Protein AF-A0A950PXN5-F1 (afdb_monomer)

Foldseek 3Di:
DVVVVVVVVVVVVVVVVVVVVVLVVVLVVQQVVCCVPQNNVRSNVVSCCVVCVVVVVVVVVCVVVPPPPDDDDDDDDDDPPPCPVVVVVVVCCVVCVPCVVVVVVVVVVVVVVVVVVVVD

Secondary structure (DSSP, 8-state):
-HHHHHHHHHHHHHHHHHHHHHHHHHHHHHHHHHHHHHHHHHHHHHHHHHHHHHHHHHHHHHHHHS-SPPP--------TTTHHHHHHHHHHHHH-HHHHHHHHHHHHHHHHHHHHHTT-

pLDDT: mean 73.61, std 17.42, range [41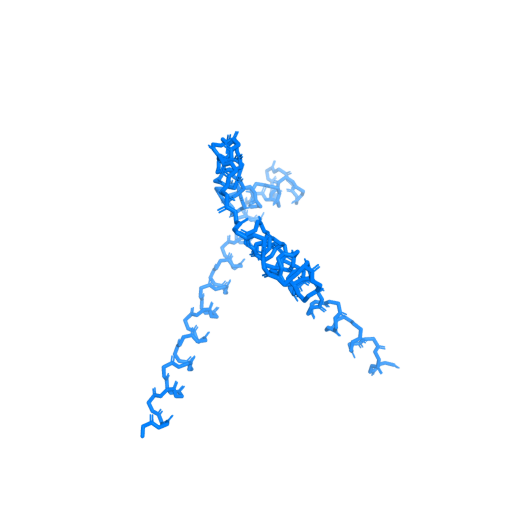.41, 95.69]

Mean predicted aligned error: 17.44 Å

Solvent-accessible surface area (backbone atoms only — not comparable to full-atom values): 6937 Å² total; per-residue (Å²): 123,72,71,65,58,53,57,54,50,52,52,50,52,53,52,52,48,52,52,54,51,50,52,52,53,52,42,51,52,48,24,64,70,32,26,87,80,55,35,65,69,46,14,48,50,51,38,47,44,66,72,45,40,63,60,51,50,49,51,50,50,51,58,65,70,60,72,60,83,75,77,86,76,88,71,82,93,76,68,90,72,73,44,57,61,54,49,49,50,49,45,48,55,70,76,34,56,66,55,55,52,51,47,52,50,51,50,52,53,49,50,55,55,50,56,60,62,72,75,112

Sequence (120 aa):
MGQKIGAGAVLAIIGITMVVLGVVLLGYSIVEALTPSVGVAGASAIAGGIFVGPAFFWAMITLLMTRKPAPPKKMEIGSAQTGLWTVLFAAIAKETPWIAIAGAGLVAVAEIFLATRRKK

Radius of gyration: 21.89 Å; Cα contacts (8 Å, |Δi|>4): 20; chains: 1; bounding box: 42×48×55 Å

Structure (mmCIF, N/CA/C/O backbone):
data_AF-A0A950PXN5-F1
#
_entry.id   AF-A0A950PXN5-F1
#
loop_
_atom_site.group_PDB
_atom_site.id
_atom_site.type_symbol
_atom_site.label_atom_id
_atom_site.label_alt_id
_atom_site.label_comp_id
_atom_site.label_asym_id
_atom_site.label_entity_id
_atom_site.label_seq_id
_atom_site.pdbx_PDB_ins_code
_atom_site.Cartn_x
_atom_site.Cartn_y
_atom_site.Cartn_z
_atom_site.occupancy
_atom_site.B_iso_or_equiv
_atom_site.auth_seq_id
_atom_site.auth_comp_id
_atom_site.auth_asym_id
_atom_site.auth_atom_id
_atom_site.pdbx_PDB_model_num
ATOM 1 N N . MET A 1 1 ? 19.315 -13.691 -30.591 1.00 48.12 1 MET A N 1
ATOM 2 C CA . MET A 1 1 ? 19.259 -12.785 -29.415 1.00 48.12 1 MET A CA 1
ATOM 3 C C . MET A 1 1 ? 17.861 -12.633 -28.787 1.00 48.12 1 MET A C 1
ATOM 5 O O . MET A 1 1 ? 17.809 -12.267 -27.623 1.00 48.12 1 MET A O 1
ATOM 9 N N . GLY A 1 2 ? 16.747 -12.976 -29.459 1.00 52.34 2 GLY A N 1
ATOM 10 C CA . GLY A 1 2 ? 15.381 -12.796 -28.918 1.00 52.34 2 GLY A CA 1
ATOM 11 C C . GLY A 1 2 ? 14.944 -13.715 -27.757 1.00 52.34 2 GLY A C 1
ATOM 12 O O . GLY A 1 2 ? 14.142 -13.295 -26.934 1.00 52.34 2 GLY A O 1
ATOM 13 N N . GLN A 1 3 ? 15.500 -14.926 -27.612 1.00 54.16 3 GLN A N 1
ATOM 14 C CA . GLN A 1 3 ? 15.117 -15.851 -26.522 1.00 54.16 3 GLN A CA 1
ATOM 15 C C . GLN A 1 3 ? 15.596 -15.416 -25.124 1.00 54.16 3 GLN A C 1
ATOM 17 O O . GLN A 1 3 ? 14.929 -15.700 -24.132 1.00 54.16 3 GLN A O 1
ATOM 22 N N . LYS A 1 4 ? 16.727 -14.701 -25.024 1.00 55.19 4 LYS A N 1
ATOM 23 C CA . LYS A 1 4 ? 17.282 -14.263 -23.727 1.00 55.19 4 LYS A CA 1
ATOM 24 C C . LYS A 1 4 ? 16.481 -13.113 -23.101 1.00 55.19 4 LYS A C 1
ATOM 26 O O . LYS A 1 4 ? 16.427 -13.009 -21.881 1.00 55.19 4 LYS A O 1
ATOM 31 N N . ILE A 1 5 ? 15.820 -12.296 -23.925 1.00 60.84 5 ILE A N 1
ATOM 32 C CA . ILE A 1 5 ? 14.959 -11.194 -23.465 1.00 60.84 5 ILE A CA 1
ATOM 33 C C . ILE A 1 5 ? 13.648 -11.749 -22.877 1.00 60.84 5 ILE A C 1
ATOM 35 O O . ILE A 1 5 ? 13.168 -11.241 -21.867 1.00 60.84 5 ILE A O 1
ATOM 39 N N . GLY A 1 6 ? 13.120 -12.846 -23.436 1.00 69.31 6 GLY A N 1
ATOM 40 C CA . GLY A 1 6 ? 11.907 -13.500 -22.932 1.00 69.31 6 GLY A CA 1
ATOM 41 C C . GLY A 1 6 ? 12.069 -14.107 -21.534 1.00 69.31 6 GLY A C 1
ATOM 42 O O . GLY A 1 6 ? 11.237 -13.870 -20.664 1.00 69.31 6 GLY A O 1
ATOM 43 N N . ALA A 1 7 ? 13.163 -14.833 -21.282 1.00 74.62 7 ALA A N 1
ATOM 44 C CA . ALA A 1 7 ? 13.398 -15.468 -19.979 1.00 74.62 7 ALA A CA 1
ATOM 45 C C . ALA A 1 7 ? 13.595 -14.445 -18.843 1.00 74.62 7 ALA A C 1
ATOM 47 O O . ALA A 1 7 ? 13.061 -14.623 -17.749 1.00 74.62 7 ALA A O 1
ATOM 48 N N . GLY A 1 8 ? 14.311 -13.347 -19.115 1.00 78.75 8 GLY A N 1
ATOM 49 C CA . GLY A 1 8 ? 14.497 -12.265 -18.144 1.00 78.75 8 GLY A CA 1
ATOM 50 C C . GLY A 1 8 ? 13.188 -11.556 -17.790 1.00 78.75 8 GLY A C 1
ATOM 51 O O . GLY A 1 8 ? 12.937 -11.285 -16.618 1.00 78.75 8 GLY A O 1
ATOM 52 N N . ALA A 1 9 ? 12.320 -11.321 -18.778 1.00 83.56 9 ALA A N 1
ATOM 53 C CA . ALA A 1 9 ? 11.010 -10.716 -18.548 1.00 83.56 9 ALA A CA 1
ATOM 54 C C . ALA A 1 9 ? 10.100 -11.606 -17.684 1.00 83.56 9 ALA A C 1
ATOM 56 O O . ALA A 1 9 ? 9.454 -11.110 -16.765 1.00 83.56 9 ALA A O 1
ATOM 57 N N . VAL A 1 10 ? 10.091 -12.922 -17.925 1.00 86.31 10 VAL A N 1
ATOM 58 C CA . VAL A 1 10 ? 9.302 -13.872 -17.120 1.00 86.31 10 VAL A CA 1
ATOM 59 C C . VAL A 1 10 ? 9.783 -13.895 -15.668 1.00 86.31 10 VAL A C 1
ATOM 61 O O . VAL A 1 10 ? 8.965 -13.794 -14.755 1.00 86.31 10 VAL A O 1
ATOM 64 N N . LEU A 1 11 ? 11.099 -13.954 -15.437 1.00 89.81 11 LEU A N 1
ATOM 65 C CA . LEU A 1 11 ? 11.656 -13.899 -14.081 1.00 89.81 11 LEU A CA 1
ATOM 66 C C . LEU A 1 11 ? 11.339 -12.575 -13.377 1.00 89.81 11 LEU A C 1
ATOM 68 O O . LEU A 1 11 ? 10.999 -12.582 -12.195 1.00 89.81 11 LEU A O 1
ATOM 72 N N . ALA A 1 12 ? 11.388 -11.451 -14.096 1.00 91.12 12 ALA A N 1
ATOM 73 C CA . ALA A 1 12 ? 11.014 -10.152 -13.548 1.00 91.12 12 ALA A CA 1
ATOM 74 C C . ALA A 1 12 ? 9.534 -10.108 -13.132 1.00 91.12 12 ALA A C 1
ATOM 76 O O . ALA A 1 12 ? 9.225 -9.648 -12.037 1.00 91.12 12 ALA A O 1
ATOM 77 N N . ILE A 1 13 ? 8.622 -10.639 -13.955 1.00 92.75 13 ILE A N 1
ATOM 78 C CA . ILE A 1 13 ? 7.187 -10.705 -13.632 1.00 92.75 13 ILE A CA 1
ATOM 79 C C . ILE A 1 13 ? 6.942 -11.576 -12.398 1.00 92.75 13 ILE A C 1
ATOM 81 O O . ILE A 1 13 ? 6.177 -11.182 -11.517 1.00 92.75 13 ILE A O 1
ATOM 85 N N . ILE A 1 14 ? 7.601 -12.735 -12.304 1.00 91.62 14 ILE A N 1
ATOM 86 C CA . ILE A 1 14 ? 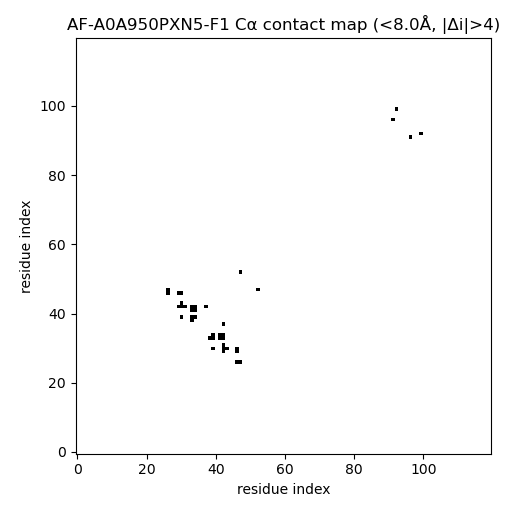7.500 -13.619 -11.134 1.00 91.62 14 ILE A CA 1
ATOM 87 C C . ILE A 1 14 ? 8.002 -12.895 -9.882 1.00 91.62 14 ILE A C 1
ATOM 89 O O . ILE A 1 14 ? 7.314 -12.891 -8.863 1.00 91.62 14 ILE A O 1
ATOM 93 N N . GLY A 1 15 ? 9.158 -12.231 -9.970 1.00 91.38 15 GLY A N 1
ATOM 94 C CA . GLY A 1 15 ? 9.720 -11.457 -8.866 1.00 91.38 15 GLY A CA 1
ATOM 95 C C . GLY A 1 15 ? 8.785 -10.342 -8.401 1.00 91.38 15 GLY A C 1
ATOM 96 O O . GLY A 1 15 ? 8.482 -10.247 -7.214 1.00 91.38 15 GLY A O 1
ATOM 97 N N . ILE A 1 16 ? 8.255 -9.546 -9.335 1.00 91.94 16 ILE A N 1
ATOM 98 C CA . ILE A 1 16 ? 7.287 -8.483 -9.027 1.00 91.94 16 ILE A CA 1
ATOM 99 C C . ILE A 1 16 ? 6.038 -9.078 -8.374 1.00 91.94 16 ILE A C 1
ATOM 101 O O . ILE A 1 16 ? 5.565 -8.560 -7.368 1.00 91.94 16 ILE A O 1
ATOM 105 N N . THR A 1 17 ? 5.535 -10.193 -8.898 1.00 94.19 17 THR A N 1
ATOM 106 C CA . THR A 1 17 ? 4.336 -10.853 -8.371 1.00 94.19 17 THR A CA 1
ATOM 107 C C . THR A 1 17 ? 4.558 -11.365 -6.948 1.00 94.19 17 THR A C 1
ATOM 109 O O . THR A 1 17 ? 3.701 -11.149 -6.095 1.00 94.19 17 THR A O 1
ATOM 112 N N . MET A 1 18 ? 5.710 -11.980 -6.653 1.00 93.88 18 MET A N 1
ATOM 113 C CA . MET A 1 18 ? 6.055 -12.407 -5.290 1.00 93.88 18 MET A CA 1
ATOM 114 C C . MET A 1 18 ? 6.128 -11.227 -4.322 1.00 93.88 18 MET A C 1
ATOM 116 O O . MET A 1 18 ? 5.615 -11.323 -3.210 1.00 93.88 18 MET A O 1
ATOM 120 N N . VAL A 1 19 ? 6.728 -10.111 -4.743 1.00 93.25 19 VAL A N 1
ATOM 121 C CA . VAL A 1 19 ? 6.811 -8.904 -3.912 1.00 93.25 19 VAL A CA 1
ATOM 122 C C . VAL A 1 19 ? 5.419 -8.338 -3.647 1.00 93.25 19 VAL A C 1
ATOM 124 O O . VAL A 1 19 ? 5.080 -8.079 -2.495 1.00 93.25 19 VAL A O 1
ATOM 127 N N . VAL A 1 20 ? 4.589 -8.193 -4.683 1.00 91.94 20 VAL A N 1
ATOM 128 C CA . VAL A 1 20 ? 3.223 -7.666 -4.544 1.00 91.94 20 VAL A CA 1
ATOM 129 C C . VAL A 1 20 ? 2.387 -8.561 -3.631 1.00 91.94 20 VAL A C 1
ATOM 131 O O . VAL A 1 20 ? 1.756 -8.059 -2.705 1.00 91.94 20 VAL A O 1
ATOM 134 N N . LEU A 1 21 ? 2.424 -9.880 -3.833 1.00 92.69 21 LEU A N 1
ATOM 135 C CA . LEU A 1 21 ? 1.720 -10.829 -2.969 1.00 92.69 21 LEU A CA 1
ATOM 136 C C . LEU A 1 21 ? 2.210 -10.758 -1.523 1.00 92.69 21 LEU A C 1
ATOM 138 O O . LEU A 1 21 ? 1.391 -10.715 -0.609 1.00 92.69 21 LEU A O 1
ATOM 142 N N . GLY A 1 22 ? 3.526 -10.704 -1.308 1.00 91.94 22 GLY A N 1
ATOM 143 C CA . GLY A 1 22 ? 4.105 -10.587 0.028 1.00 91.94 22 GLY A CA 1
ATOM 144 C C . GLY A 1 22 ? 3.639 -9.324 0.749 1.00 91.94 22 GLY A C 1
ATOM 145 O O . GLY A 1 22 ? 3.208 -9.394 1.895 1.00 91.94 22 GLY A O 1
ATOM 146 N N . VAL A 1 23 ? 3.652 -8.180 0.061 1.00 89.25 23 VAL A N 1
ATOM 147 C CA . VAL A 1 23 ? 3.191 -6.896 0.611 1.00 89.25 23 VAL A CA 1
ATOM 148 C C . VAL A 1 23 ? 1.697 -6.928 0.941 1.00 89.25 23 VAL A C 1
ATOM 150 O O . VAL A 1 23 ? 1.304 -6.480 2.016 1.00 89.25 23 VAL A O 1
ATOM 153 N N . VAL A 1 24 ? 0.863 -7.497 0.065 1.00 89.62 24 VAL A N 1
ATOM 154 C CA . VAL A 1 24 ? -0.586 -7.622 0.302 1.00 89.62 24 VAL A CA 1
ATOM 155 C C . VAL A 1 24 ? -0.877 -8.515 1.510 1.00 89.62 24 VAL A C 1
ATOM 157 O O . VAL A 1 24 ? -1.661 -8.129 2.376 1.00 89.62 24 VAL A O 1
ATOM 160 N N . LEU A 1 25 ? -0.222 -9.675 1.607 1.00 92.94 25 LEU A N 1
ATOM 161 C CA . LEU A 1 25 ? -0.385 -10.592 2.739 1.00 92.94 25 LEU A CA 1
ATOM 162 C C . LEU A 1 25 ? 0.102 -9.973 4.054 1.00 92.94 25 LEU A C 1
ATOM 164 O O . LEU A 1 25 ? -0.531 -10.161 5.090 1.00 92.94 25 LEU A O 1
ATOM 168 N N . LEU A 1 26 ? 1.188 -9.199 4.011 1.00 92.62 26 LEU A N 1
ATOM 169 C CA . LEU A 1 26 ? 1.705 -8.482 5.174 1.00 92.62 26 LEU A CA 1
ATOM 170 C C . LEU A 1 26 ? 0.744 -7.372 5.623 1.00 92.62 26 LEU A C 1
ATOM 172 O O . LEU A 1 26 ? 0.518 -7.190 6.814 1.00 92.62 26 LEU A O 1
ATOM 176 N N . GLY A 1 27 ? 0.121 -6.656 4.686 1.00 90.25 27 GLY A N 1
ATOM 177 C CA . GLY A 1 27 ? -0.934 -5.700 5.020 1.00 90.25 27 GLY A CA 1
ATOM 178 C C . GLY A 1 27 ? -2.150 -6.366 5.653 1.00 90.25 27 GLY A C 1
ATOM 179 O O . GLY A 1 27 ? -2.657 -5.875 6.660 1.00 90.25 27 GLY A O 1
ATOM 180 N N . TYR A 1 28 ? -2.580 -7.507 5.112 1.00 91.06 28 TYR A N 1
ATOM 181 C CA . TYR A 1 28 ? -3.695 -8.269 5.666 1.00 91.06 28 TYR A CA 1
ATOM 182 C C . TYR A 1 28 ? -3.414 -8.744 7.100 1.00 91.06 28 TYR A C 1
ATOM 184 O O . TYR A 1 28 ? -4.252 -8.545 7.977 1.00 91.06 28 TYR A O 1
ATOM 192 N N . SER A 1 29 ? -2.219 -9.281 7.370 1.00 92.88 29 SER A N 1
ATOM 193 C CA . SER A 1 29 ? -1.859 -9.765 8.710 1.00 92.88 29 SER A CA 1
ATOM 194 C C . SER A 1 29 ? -1.778 -8.644 9.747 1.00 92.88 29 SER A C 1
ATOM 196 O O . SER A 1 29 ? -2.215 -8.826 10.883 1.00 92.88 29 SER A O 1
ATOM 198 N N . ILE A 1 30 ? -1.291 -7.459 9.362 1.00 92.75 30 ILE A N 1
ATOM 199 C CA . ILE A 1 30 ? -1.321 -6.266 10.220 1.00 92.75 30 ILE A CA 1
ATOM 200 C C . ILE A 1 30 ? -2.770 -5.885 10.539 1.00 92.75 30 ILE A C 1
ATOM 202 O O . ILE A 1 30 ? -3.102 -5.658 11.700 1.00 92.75 30 ILE A O 1
ATOM 206 N N . VAL A 1 31 ? -3.649 -5.829 9.534 1.00 94.06 31 VAL A N 1
ATOM 207 C CA . VAL A 1 31 ? -5.054 -5.461 9.760 1.00 94.06 31 VAL A CA 1
ATOM 208 C C . VAL A 1 31 ? -5.729 -6.455 10.702 1.00 94.06 31 VAL A C 1
ATOM 210 O O . VAL A 1 31 ? -6.378 -6.039 11.661 1.00 94.06 31 VAL A O 1
ATOM 213 N N . GLU A 1 32 ? -5.545 -7.753 10.480 1.00 94.38 32 GLU A N 1
ATOM 214 C CA . GLU A 1 32 ? -6.136 -8.804 11.309 1.00 94.38 32 GLU A CA 1
ATOM 215 C C . GLU A 1 32 ? -5.625 -8.746 12.758 1.00 94.38 32 GLU A C 1
ATOM 217 O O . GLU A 1 32 ? -6.422 -8.805 13.693 1.00 94.38 32 GLU A O 1
ATOM 222 N N . ALA A 1 33 ? -4.325 -8.507 12.959 1.00 94.81 33 ALA A N 1
ATOM 223 C CA . ALA A 1 33 ? -3.729 -8.383 14.288 1.00 94.81 33 ALA A CA 1
ATOM 224 C C . ALA A 1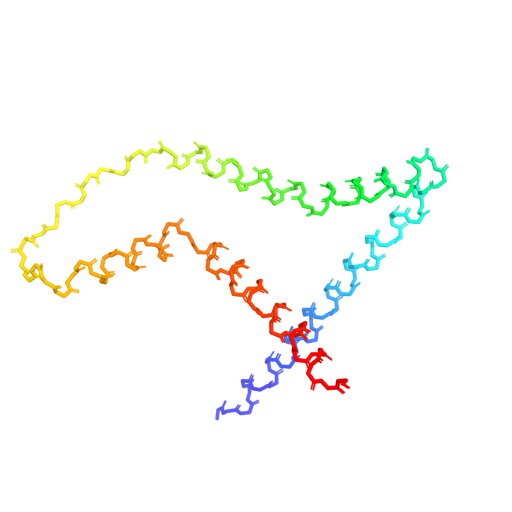 33 ? -4.191 -7.131 15.057 1.00 94.81 33 ALA A C 1
ATOM 226 O O . ALA A 1 33 ? -4.303 -7.167 16.282 1.00 94.81 33 ALA A O 1
ATOM 227 N N . LEU A 1 34 ? -4.458 -6.018 14.363 1.00 92.69 34 LEU A N 1
ATOM 228 C CA . LEU A 1 34 ? -4.879 -4.760 14.993 1.00 92.69 34 LEU A CA 1
ATOM 229 C C . LEU A 1 34 ? -6.399 -4.616 15.134 1.00 92.69 34 LEU A C 1
ATOM 231 O O . LEU A 1 34 ? -6.860 -3.825 15.961 1.00 92.69 34 LEU A O 1
ATOM 235 N N . THR A 1 35 ? -7.186 -5.372 14.368 1.00 94.88 35 THR A N 1
ATOM 236 C CA . THR A 1 35 ? -8.655 -5.285 14.386 1.00 94.88 35 THR A CA 1
ATOM 237 C C . THR A 1 35 ? -9.263 -5.426 15.793 1.00 94.88 35 THR A C 1
ATOM 239 O O . THR A 1 35 ? -10.147 -4.627 16.106 1.00 94.88 35 THR A O 1
ATOM 242 N N . PRO A 1 36 ? -8.801 -6.331 16.683 1.00 95.19 36 PRO A N 1
ATOM 243 C CA . PRO A 1 36 ? -9.344 -6.445 18.040 1.00 95.19 36 PRO A CA 1
ATOM 244 C C . PRO A 1 36 ? -9.146 -5.194 18.909 1.00 95.19 36 PRO A C 1
ATOM 246 O O . PRO A 1 36 ? -9.938 -4.951 19.814 1.00 95.19 36 PRO A O 1
ATOM 249 N N . SER A 1 37 ? -8.104 -4.403 18.642 1.00 95.69 37 SER A N 1
ATOM 250 C CA . SER A 1 37 ? -7.703 -3.276 19.494 1.00 95.69 37 SER A CA 1
ATOM 251 C C . SER A 1 37 ? -8.242 -1.933 19.003 1.00 95.69 37 SER A C 1
ATOM 253 O O . SER A 1 37 ? -8.600 -1.081 19.810 1.00 95.69 37 SER A O 1
ATOM 255 N N . VAL A 1 38 ? -8.281 -1.720 17.684 1.00 93.75 38 VAL A N 1
ATOM 256 C CA . VAL A 1 38 ? -8.634 -0.419 17.073 1.00 93.75 38 VAL A CA 1
ATOM 257 C C . VAL A 1 38 ? -9.803 -0.501 16.087 1.00 93.75 38 VAL A C 1
ATOM 259 O O . VAL A 1 38 ? -10.177 0.500 15.472 1.00 93.75 38 VAL A O 1
ATOM 262 N N . GLY A 1 39 ? -10.388 -1.689 15.920 1.00 93.56 39 GLY A N 1
ATOM 263 C CA . GLY A 1 39 ? -11.403 -1.957 14.909 1.00 93.56 39 GLY A CA 1
ATOM 264 C C . GLY A 1 39 ? -10.840 -1.979 13.486 1.00 93.56 39 GLY A C 1
ATOM 265 O O . GLY A 1 39 ? -9.700 -1.594 13.220 1.00 93.56 39 GLY A O 1
ATOM 266 N N . VAL A 1 40 ? -11.673 -2.412 12.538 1.00 88.75 40 VAL A N 1
ATOM 267 C CA . VAL A 1 40 ? -11.284 -2.579 11.124 1.00 88.75 40 VAL A CA 1
ATOM 268 C C . VAL A 1 40 ? -10.822 -1.255 10.507 1.00 88.75 40 VAL A C 1
ATOM 270 O O . VAL A 1 40 ? -9.813 -1.208 9.803 1.00 88.75 40 VAL A O 1
ATOM 273 N N . ALA A 1 41 ? -11.524 -0.157 10.810 1.00 90.19 41 ALA A N 1
ATOM 274 C CA . ALA A 1 41 ? -11.194 1.165 10.285 1.00 90.19 41 ALA A CA 1
ATOM 275 C C . ALA A 1 41 ? -9.812 1.638 10.769 1.00 90.19 41 ALA A C 1
ATOM 277 O O . ALA A 1 41 ? -8.970 1.998 9.947 1.00 90.19 41 ALA A O 1
ATOM 278 N N . GLY A 1 42 ? -9.542 1.564 12.077 1.00 85.19 42 GLY A N 1
ATOM 279 C CA . GLY A 1 42 ? -8.249 1.953 12.644 1.00 85.19 42 GLY A CA 1
ATOM 280 C C . GLY A 1 42 ? -7.102 1.072 12.148 1.00 85.19 42 GLY A C 1
ATOM 281 O O . GLY A 1 42 ? -6.049 1.578 11.766 1.00 85.19 42 GLY A O 1
ATOM 282 N N . ALA A 1 43 ? -7.328 -0.239 12.068 1.00 89.38 43 ALA A N 1
ATOM 283 C CA . ALA A 1 43 ? -6.333 -1.194 11.596 1.00 89.38 43 ALA A CA 1
ATOM 284 C C . ALA A 1 43 ? -5.962 -0.952 10.122 1.00 89.38 43 ALA A C 1
ATOM 286 O O . ALA A 1 43 ? -4.780 -0.924 9.775 1.00 89.38 43 ALA A O 1
ATOM 287 N N . SER A 1 44 ? -6.957 -0.689 9.266 1.00 88.25 44 SER A N 1
ATOM 288 C CA . SER A 1 44 ? -6.729 -0.351 7.855 1.00 88.25 44 SER A CA 1
ATOM 289 C C . SER A 1 44 ? -5.988 0.978 7.670 1.00 88.25 44 SER A C 1
ATOM 291 O O . SER A 1 44 ? -5.107 1.072 6.816 1.00 88.25 44 SER A O 1
ATOM 293 N N . ALA A 1 45 ? -6.275 1.984 8.505 1.00 91.38 45 ALA A N 1
ATOM 294 C CA . ALA A 1 45 ? -5.584 3.269 8.479 1.00 91.38 45 ALA A CA 1
ATOM 295 C C . ALA A 1 45 ? -4.113 3.136 8.897 1.00 91.38 45 ALA A C 1
ATOM 297 O O . ALA A 1 45 ? -3.242 3.719 8.255 1.00 91.38 45 ALA A O 1
ATOM 298 N N . ILE A 1 46 ? -3.821 2.339 9.930 1.00 90.62 46 ILE A N 1
ATOM 299 C CA . ILE A 1 46 ? -2.447 2.088 10.388 1.00 90.62 46 ILE A CA 1
ATOM 300 C C . ILE A 1 46 ? -1.664 1.311 9.329 1.00 90.62 46 ILE A C 1
ATOM 302 O O . ILE A 1 46 ? -0.573 1.735 8.950 1.00 90.62 46 ILE A O 1
ATOM 306 N N . ALA A 1 47 ? -2.229 0.219 8.802 1.00 91.94 47 ALA A N 1
ATOM 307 C CA . ALA A 1 47 ? -1.600 -0.545 7.728 1.00 91.94 47 ALA A CA 1
ATOM 308 C C . ALA A 1 47 ? -1.333 0.348 6.503 1.00 91.94 47 ALA A C 1
ATOM 310 O O . ALA A 1 47 ? -0.204 0.415 6.019 1.00 91.94 47 ALA A O 1
ATOM 311 N N . GLY A 1 48 ? -2.332 1.117 6.058 1.00 86.62 48 GLY A N 1
ATOM 312 C CA . GLY A 1 48 ? -2.177 2.085 4.971 1.00 86.62 48 GLY A CA 1
ATOM 313 C C . GLY A 1 48 ? -1.097 3.133 5.256 1.00 86.62 48 GLY A C 1
ATOM 314 O O . GLY A 1 48 ? -0.274 3.416 4.390 1.00 86.62 48 GLY A O 1
ATOM 315 N N . GLY A 1 49 ? -1.037 3.654 6.482 1.00 89.44 49 GLY A N 1
ATOM 316 C CA . GLY A 1 49 ? -0.009 4.596 6.922 1.00 89.44 49 GLY A CA 1
ATOM 317 C C . GLY A 1 49 ? 1.408 4.024 6.851 1.00 89.44 49 GLY A C 1
ATOM 318 O O . GLY A 1 49 ? 2.320 4.729 6.432 1.00 89.44 49 GLY A O 1
ATOM 319 N N . ILE A 1 50 ? 1.604 2.746 7.182 1.00 92.69 50 ILE A N 1
ATOM 320 C CA . ILE A 1 50 ? 2.919 2.089 7.117 1.00 92.69 50 ILE A CA 1
ATOM 321 C C . ILE A 1 50 ? 3.393 1.939 5.667 1.00 92.69 50 ILE A C 1
ATOM 323 O O . ILE A 1 50 ? 4.546 2.242 5.363 1.00 92.69 50 ILE A O 1
ATOM 327 N N . PHE A 1 51 ? 2.516 1.501 4.761 1.00 92.31 51 PHE A N 1
ATOM 328 C CA . PHE A 1 51 ? 2.906 1.249 3.369 1.00 92.31 51 PHE A CA 1
ATOM 329 C C . PHE A 1 51 ? 2.958 2.513 2.510 1.00 92.31 51 PHE A C 1
ATOM 331 O O . PHE A 1 51 ? 3.826 2.640 1.648 1.00 92.31 51 PHE A O 1
ATOM 338 N N . VAL A 1 52 ? 2.039 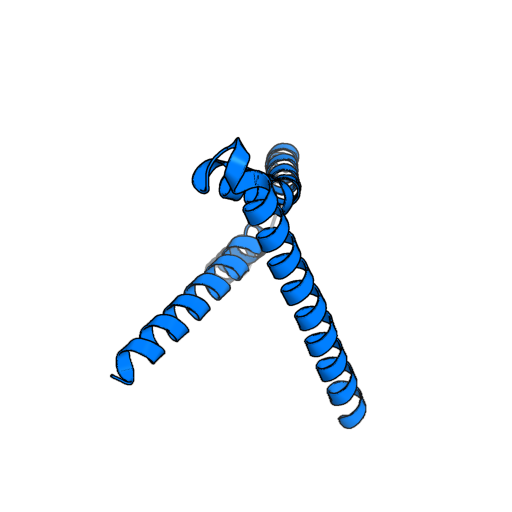3.453 2.728 1.00 90.00 52 VAL A N 1
ATOM 339 C CA . VAL A 1 52 ? 1.906 4.662 1.902 1.00 90.00 52 VAL A CA 1
ATOM 340 C C . VAL A 1 52 ? 2.639 5.847 2.523 1.00 90.00 52 VAL A C 1
ATOM 342 O O . VAL A 1 52 ? 3.158 6.692 1.795 1.00 90.00 52 VAL A O 1
ATOM 345 N N . GLY A 1 53 ? 2.733 5.906 3.855 1.00 90.81 53 GLY A N 1
ATOM 346 C CA . GLY A 1 53 ? 3.304 7.032 4.596 1.00 90.81 53 GLY A CA 1
ATOM 347 C C . GLY A 1 53 ? 4.707 7.430 4.141 1.00 90.81 53 GLY A C 1
ATOM 348 O O . GLY A 1 53 ? 4.894 8.600 3.806 1.00 90.81 53 GLY A O 1
ATOM 349 N N . PRO A 1 54 ? 5.681 6.504 4.041 1.00 90.94 54 PRO A N 1
ATOM 350 C CA . PRO A 1 54 ? 7.032 6.843 3.596 1.00 90.94 54 PRO A CA 1
ATOM 351 C C . PRO A 1 54 ? 7.070 7.440 2.182 1.00 90.94 54 PRO A C 1
ATOM 353 O O . PRO A 1 54 ? 7.705 8.472 1.962 1.00 90.94 54 PRO A O 1
ATOM 356 N N . ALA A 1 55 ? 6.349 6.836 1.230 1.00 88.94 55 ALA A N 1
ATOM 357 C CA . ALA A 1 55 ? 6.291 7.312 -0.152 1.00 88.94 55 ALA A CA 1
ATOM 358 C C . ALA A 1 55 ? 5.597 8.678 -0.255 1.00 88.94 55 ALA A C 1
ATOM 360 O O . ALA A 1 55 ? 6.073 9.569 -0.959 1.00 88.94 55 ALA A O 1
ATOM 361 N N . PHE A 1 56 ? 4.508 8.866 0.492 1.00 87.62 56 PHE A N 1
ATOM 362 C CA . PHE A 1 56 ? 3.792 10.134 0.572 1.00 87.62 56 PHE A CA 1
ATOM 363 C C . PHE A 1 56 ? 4.664 11.243 1.168 1.00 87.62 56 PHE A C 1
ATOM 365 O O . PHE A 1 56 ? 4.728 12.342 0.620 1.00 87.62 56 PHE A O 1
ATOM 372 N N . PHE A 1 57 ? 5.383 10.958 2.256 1.00 89.94 57 PHE A N 1
ATOM 373 C CA . PHE A 1 57 ? 6.254 11.935 2.907 1.00 89.94 57 PHE A CA 1
ATOM 374 C C . PHE A 1 57 ? 7.435 12.317 2.009 1.00 89.94 57 PHE A C 1
ATOM 376 O O . PHE A 1 57 ? 7.769 13.494 1.891 1.00 89.94 57 PHE A O 1
ATOM 383 N N . TRP A 1 58 ? 8.013 11.347 1.296 1.00 87.88 58 TRP A N 1
ATOM 384 C CA . TRP A 1 58 ? 9.043 11.610 0.292 1.00 87.88 58 TRP A CA 1
ATOM 385 C C . TRP A 1 58 ? 8.526 12.482 -0.859 1.00 87.88 58 TRP A C 1
ATOM 387 O O . TRP A 1 58 ? 9.167 13.464 -1.240 1.00 87.88 58 TRP A O 1
ATOM 397 N N . ALA A 1 59 ? 7.343 12.170 -1.395 1.00 83.94 59 ALA A N 1
ATOM 398 C CA . ALA A 1 59 ? 6.698 12.978 -2.428 1.00 83.94 59 ALA A CA 1
ATOM 399 C C . ALA A 1 59 ? 6.428 14.414 -1.940 1.00 83.94 59 ALA A C 1
ATOM 401 O O . ALA A 1 59 ? 6.684 15.377 -2.659 1.00 83.94 59 ALA A O 1
ATOM 402 N N . MET A 1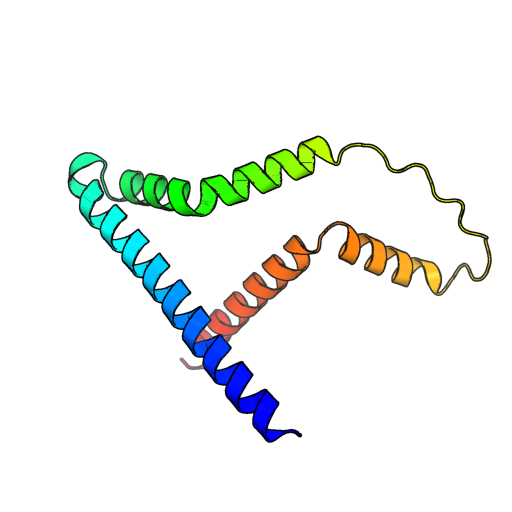 60 ? 5.990 14.574 -0.689 1.00 87.94 60 MET A N 1
ATOM 403 C CA . MET A 1 60 ? 5.765 15.883 -0.077 1.00 87.94 60 MET A CA 1
ATOM 404 C C . MET A 1 60 ? 7.071 16.673 0.073 1.00 87.94 60 MET A C 1
ATOM 406 O O . MET A 1 60 ? 7.139 17.837 -0.316 1.00 87.94 60 MET A O 1
ATOM 410 N N . ILE A 1 61 ? 8.128 16.042 0.593 1.00 88.31 61 ILE A N 1
ATOM 411 C CA . ILE A 1 61 ? 9.447 16.668 0.758 1.00 88.31 61 ILE A CA 1
ATOM 412 C C . ILE A 1 61 ? 9.999 17.111 -0.594 1.00 88.31 61 ILE A C 1
ATOM 414 O O . ILE A 1 61 ? 10.428 18.254 -0.740 1.00 88.31 61 ILE A O 1
ATOM 418 N N . THR A 1 62 ? 9.975 16.227 -1.591 1.00 87.50 62 THR A N 1
ATOM 419 C CA . THR A 1 62 ? 10.493 16.544 -2.926 1.00 87.50 62 THR A CA 1
ATOM 420 C C . THR A 1 62 ? 9.718 17.691 -3.558 1.00 87.50 62 THR A C 1
ATOM 422 O O . THR A 1 62 ? 10.351 18.618 -4.057 1.00 87.50 62 THR A O 1
ATOM 425 N N . LEU A 1 63 ? 8.386 17.710 -3.450 1.00 83.56 63 LEU A N 1
ATOM 426 C CA . LEU A 1 63 ? 7.557 18.821 -3.917 1.00 83.56 63 LEU A CA 1
ATOM 427 C C . LEU A 1 63 ? 7.900 20.138 -3.206 1.00 83.56 63 LEU A C 1
ATOM 429 O O . LEU A 1 63 ? 7.985 21.179 -3.849 1.00 83.56 63 LEU A O 1
ATOM 433 N N . LEU A 1 64 ? 8.119 20.115 -1.891 1.00 85.88 64 LEU A N 1
ATOM 434 C CA . LEU A 1 64 ? 8.460 21.314 -1.120 1.00 85.88 64 LEU A CA 1
ATOM 435 C C . LEU A 1 64 ? 9.880 21.819 -1.421 1.00 85.88 64 LEU A C 1
ATOM 437 O O . LEU A 1 64 ? 10.092 23.027 -1.501 1.00 85.88 64 LEU A O 1
ATOM 441 N N . MET A 1 65 ? 10.841 20.917 -1.637 1.00 79.25 65 MET A N 1
ATOM 442 C CA . MET A 1 65 ? 12.243 21.256 -1.912 1.00 79.25 65 MET A CA 1
ATOM 443 C C . MET A 1 65 ? 12.508 21.648 -3.375 1.00 79.25 65 MET A C 1
ATOM 445 O O . MET A 1 65 ? 13.448 22.396 -3.644 1.00 79.25 65 MET A O 1
ATOM 449 N N . THR A 1 66 ? 11.689 21.185 -4.325 1.00 69.31 66 THR A N 1
ATOM 450 C CA . THR A 1 66 ? 11.814 21.529 -5.758 1.00 69.31 66 THR A CA 1
ATOM 451 C C . THR A 1 66 ? 11.063 22.797 -6.164 1.00 69.31 66 THR A C 1
ATOM 453 O O . THR A 1 66 ? 11.201 23.233 -7.302 1.00 69.31 66 THR A O 1
ATOM 456 N N . ARG A 1 67 ? 10.394 23.493 -5.231 1.00 59.53 67 ARG A N 1
ATOM 457 C CA . ARG A 1 67 ? 9.840 24.854 -5.421 1.00 59.53 67 ARG A CA 1
ATOM 458 C C . ARG A 1 67 ? 10.904 25.955 -5.593 1.00 59.53 67 ARG A C 1
ATOM 460 O O . ARG A 1 67 ? 10.659 27.113 -5.262 1.00 59.53 67 ARG A O 1
ATOM 467 N N . LYS A 1 68 ? 12.093 25.642 -6.116 1.00 55.72 68 LYS A N 1
ATOM 468 C CA . LYS A 1 68 ? 12.978 26.672 -6.666 1.00 55.72 68 LYS A CA 1
ATOM 469 C C . LYS A 1 68 ? 12.487 26.982 -8.083 1.00 55.72 68 LYS A C 1
ATOM 471 O O . LYS A 1 68 ? 12.538 26.082 -8.919 1.00 55.72 68 LYS A O 1
ATOM 476 N N . PRO A 1 69 ? 12.016 28.209 -8.376 1.00 54.50 69 PRO A N 1
ATOM 477 C CA . PRO A 1 69 ? 11.655 28.575 -9.738 1.00 54.50 69 PRO A CA 1
ATOM 478 C C . PRO A 1 69 ? 12.886 28.382 -10.628 1.00 54.50 69 PRO A C 1
ATOM 480 O O . PRO A 1 69 ? 13.948 28.955 -10.369 1.00 54.50 69 PRO A O 1
ATOM 483 N N . ALA A 1 70 ? 12.770 27.515 -11.634 1.00 57.19 70 ALA A N 1
ATOM 484 C CA . ALA A 1 70 ? 13.841 27.304 -12.593 1.00 57.19 70 ALA A CA 1
ATOM 485 C C . ALA A 1 70 ? 14.135 28.639 -13.304 1.00 57.19 70 ALA A C 1
ATOM 487 O O . ALA A 1 70 ? 13.192 29.312 -13.731 1.00 57.19 70 ALA A O 1
ATOM 488 N N . PRO A 1 71 ? 15.408 29.054 -13.445 1.00 55.53 71 PRO A N 1
ATOM 489 C CA . PRO A 1 71 ? 15.726 30.243 -14.220 1.00 55.53 71 PRO A CA 1
ATOM 490 C C . PRO A 1 71 ? 15.246 30.030 -15.665 1.00 55.53 71 PRO A C 1
ATOM 492 O O . PRO A 1 71 ? 15.457 28.942 -16.217 1.00 55.53 71 PRO A O 1
ATOM 495 N N . PRO A 1 72 ? 14.592 31.025 -16.292 1.00 51.12 72 PRO A N 1
ATOM 496 C CA . PRO A 1 72 ? 14.068 30.876 -17.640 1.00 51.12 72 PRO A CA 1
ATOM 497 C C . PRO A 1 72 ? 15.223 30.582 -18.599 1.00 51.12 72 PRO A C 1
ATOM 499 O O . PRO A 1 72 ? 16.120 31.402 -18.809 1.00 51.12 72 PRO A O 1
ATOM 502 N N . LYS A 1 73 ? 15.224 29.375 -19.168 1.00 53.88 73 LYS A N 1
ATOM 503 C CA . LYS A 1 73 ? 16.194 28.974 -20.183 1.00 53.88 73 LYS A CA 1
ATOM 504 C C . LYS A 1 73 ? 15.822 29.716 -21.467 1.00 53.88 73 LYS A C 1
ATOM 506 O O . LYS A 1 73 ? 14.763 29.456 -22.030 1.00 53.88 73 LYS A O 1
ATOM 511 N N . LYS A 1 74 ? 16.664 30.661 -21.901 1.00 47.62 74 LYS A N 1
ATOM 512 C CA . LYS A 1 74 ? 16.521 31.347 -23.195 1.00 47.62 74 LYS A CA 1
ATOM 513 C C . LYS A 1 74 ? 16.470 30.283 -24.300 1.00 47.62 74 LYS A C 1
ATOM 515 O O . LYS A 1 74 ? 17.482 29.640 -24.561 1.00 47.62 74 LYS A O 1
ATOM 520 N N . MET A 1 75 ? 15.29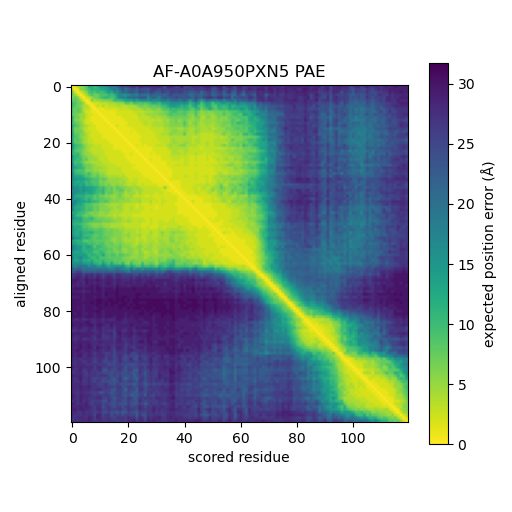8 30.055 -24.888 1.00 47.81 75 MET A N 1
ATOM 521 C CA . MET A 1 75 ? 15.152 29.274 -26.117 1.00 47.81 75 MET A CA 1
ATOM 522 C C . MET A 1 75 ? 15.119 30.248 -27.290 1.00 47.81 75 MET A C 1
ATOM 524 O O . MET A 1 75 ? 14.328 31.191 -27.292 1.00 47.81 75 MET A O 1
ATOM 528 N N . GLU A 1 76 ? 16.016 30.032 -28.250 1.00 41.72 76 GLU A N 1
ATOM 529 C CA . GLU A 1 76 ? 16.048 30.750 -29.519 1.00 41.72 76 GLU A CA 1
ATOM 530 C C . GLU A 1 76 ? 14.725 30.562 -30.267 1.00 41.72 76 GLU A C 1
ATOM 532 O O . GLU A 1 76 ? 14.201 29.456 -30.413 1.00 41.72 76 GLU A O 1
ATOM 537 N N . ILE A 1 77 ? 14.172 31.688 -30.708 1.00 46.03 77 ILE A N 1
ATOM 538 C CA . ILE A 1 77 ? 12.900 31.787 -31.412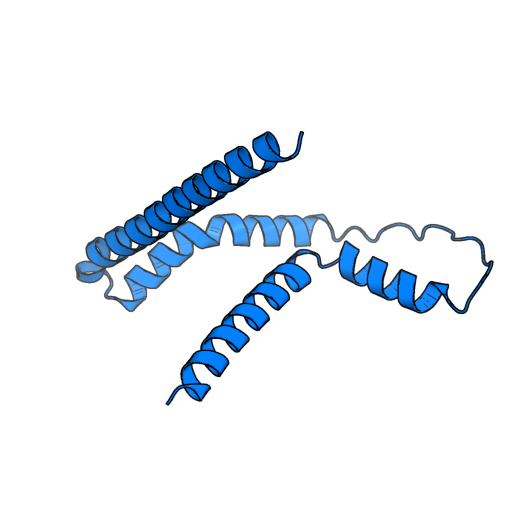 1.00 46.03 77 ILE A CA 1
ATOM 539 C C . ILE A 1 77 ? 13.144 31.360 -32.862 1.00 46.03 77 ILE A C 1
ATOM 541 O O . ILE A 1 77 ? 13.511 32.165 -33.710 1.00 46.03 77 ILE A O 1
ATOM 545 N N . GLY A 1 78 ? 12.945 30.076 -33.144 1.00 41.41 78 GLY A N 1
ATOM 546 C CA . GLY A 1 78 ? 12.906 29.541 -34.501 1.00 41.41 78 GLY A CA 1
ATOM 547 C C . GLY A 1 78 ? 11.930 28.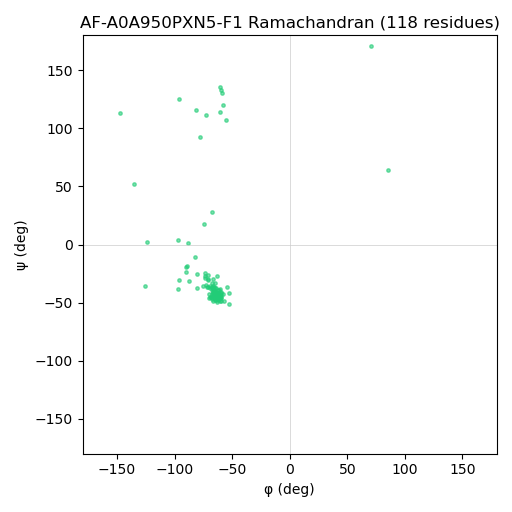373 -34.565 1.00 41.41 78 GLY A C 1
ATOM 548 O O . GLY A 1 78 ? 12.190 27.337 -33.969 1.00 41.41 78 GLY A O 1
ATOM 549 N N . SER A 1 79 ? 10.819 28.534 -35.296 1.00 44.81 79 SER A N 1
ATOM 550 C CA . SER A 1 79 ? 9.706 27.575 -35.511 1.00 44.81 79 SER A CA 1
ATOM 551 C C . SER A 1 79 ? 8.579 27.545 -34.450 1.00 44.81 79 SER A C 1
ATOM 553 O O . SER A 1 79 ? 8.285 26.549 -33.792 1.00 44.81 79 SER A O 1
ATOM 555 N N . ALA A 1 80 ? 7.865 28.666 -34.329 1.0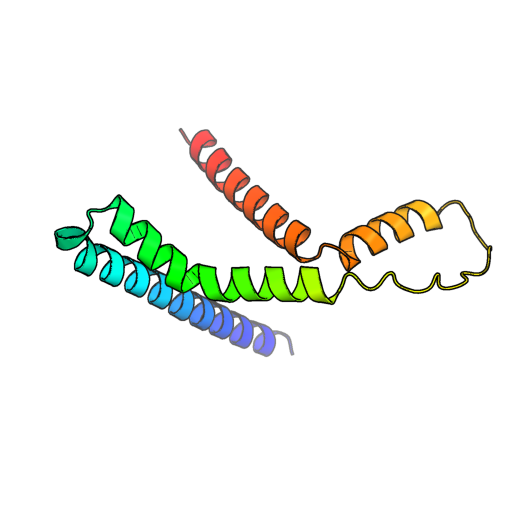0 51.09 80 ALA A N 1
ATOM 556 C CA . ALA A 1 80 ? 6.843 28.936 -33.312 1.00 51.09 80 ALA A CA 1
ATOM 557 C C . ALA A 1 80 ? 5.471 28.227 -33.463 1.00 51.09 80 ALA A C 1
ATOM 559 O O . ALA A 1 80 ? 4.517 28.668 -32.830 1.00 51.09 80 ALA A O 1
ATOM 560 N N . GLN A 1 81 ? 5.317 27.149 -34.246 1.00 48.25 81 GLN A N 1
ATOM 561 C CA . GLN A 1 81 ? 3.978 26.546 -34.435 1.00 48.25 81 GLN A CA 1
ATOM 562 C C . GLN A 1 81 ? 3.885 25.048 -34.118 1.00 48.25 81 GLN A C 1
ATOM 564 O O . GLN A 1 81 ? 2.909 24.620 -33.506 1.00 48.25 81 GLN A O 1
ATOM 569 N N . THR A 1 82 ? 4.924 24.258 -34.395 1.00 51.41 82 THR A N 1
ATOM 570 C CA . THR A 1 82 ? 4.973 22.829 -34.009 1.00 51.41 82 THR A CA 1
ATOM 571 C C . THR A 1 82 ? 5.567 22.623 -32.609 1.00 51.41 82 THR A C 1
ATOM 573 O O . THR A 1 82 ? 5.343 21.593 -31.970 1.00 51.41 82 THR A O 1
ATOM 576 N N . GLY A 1 83 ? 6.292 23.631 -32.109 1.00 54.31 83 GLY A N 1
ATOM 577 C CA . GLY A 1 83 ? 6.945 23.628 -30.803 1.00 54.31 83 GLY A CA 1
ATOM 578 C C . GLY A 1 83 ? 5.988 23.774 -29.624 1.00 54.31 83 GLY A C 1
ATOM 579 O O . GLY A 1 83 ? 6.271 23.242 -28.566 1.00 54.31 83 GLY A O 1
ATOM 580 N N . LEU A 1 84 ? 4.837 24.443 -29.763 1.00 56.34 84 LEU A N 1
ATOM 581 C CA . LEU A 1 84 ? 4.007 24.750 -28.591 1.00 56.34 84 LEU A CA 1
ATOM 582 C C . LEU A 1 84 ? 3.389 23.489 -27.978 1.00 56.34 84 LEU A C 1
ATOM 584 O O . LEU A 1 84 ? 3.473 23.298 -26.773 1.00 56.34 84 LEU A O 1
ATOM 588 N N . TRP A 1 85 ? 2.840 22.595 -28.806 1.00 54.28 85 TRP A N 1
ATOM 589 C CA . TRP A 1 85 ? 2.269 21.328 -28.341 1.00 54.28 85 TRP A CA 1
ATOM 590 C C . TRP A 1 85 ? 3.339 20.363 -27.848 1.00 54.28 85 TRP A C 1
ATOM 592 O O . TRP A 1 85 ? 3.169 19.754 -26.799 1.00 54.28 85 TRP A O 1
ATOM 602 N N . THR A 1 86 ? 4.465 20.251 -28.552 1.00 58.38 86 THR A N 1
ATOM 603 C CA . THR A 1 86 ? 5.577 19.398 -28.111 1.00 58.38 86 THR A CA 1
ATOM 604 C C . THR A 1 86 ? 6.226 19.926 -26.838 1.00 58.38 86 THR A C 1
ATOM 606 O O . THR A 1 86 ? 6.570 19.125 -25.981 1.00 58.38 86 THR A O 1
ATOM 609 N N . VAL A 1 87 ? 6.319 21.243 -26.653 1.00 59.06 87 VAL A N 1
ATOM 610 C CA . VAL A 1 87 ? 6.781 21.871 -25.408 1.00 59.06 87 VAL A CA 1
ATOM 611 C C . VAL A 1 87 ? 5.742 21.721 -24.302 1.00 59.06 87 VAL A C 1
ATOM 613 O O . VAL A 1 87 ? 6.138 21.469 -23.172 1.00 59.06 87 VAL A O 1
ATOM 616 N N . LEU A 1 88 ? 4.438 21.783 -24.593 1.00 58.06 88 LEU A N 1
ATOM 617 C CA . LEU A 1 88 ? 3.386 21.552 -23.596 1.00 58.06 88 LEU A CA 1
ATOM 618 C C . LEU A 1 88 ? 3.372 20.092 -23.132 1.00 58.06 88 LEU A C 1
ATOM 620 O O . LEU A 1 88 ? 3.365 19.829 -21.936 1.00 58.06 88 LEU A O 1
ATOM 624 N N . PHE A 1 89 ? 3.436 19.136 -24.062 1.00 62.12 89 PHE A N 1
ATOM 625 C CA . PHE A 1 89 ? 3.508 17.712 -23.739 1.00 62.12 89 PHE A CA 1
ATOM 626 C C . PHE A 1 89 ? 4.842 17.343 -23.099 1.00 62.12 89 PHE A C 1
ATOM 628 O O . PHE A 1 89 ? 4.853 16.555 -22.161 1.00 62.12 89 PHE A O 1
ATOM 635 N N . ALA A 1 90 ? 5.955 17.940 -23.530 1.00 57.41 90 ALA A N 1
ATOM 636 C CA . ALA A 1 90 ? 7.241 17.758 -22.871 1.00 57.41 90 ALA A CA 1
ATOM 637 C C . ALA A 1 90 ? 7.253 18.392 -21.475 1.00 57.41 90 ALA A C 1
ATOM 639 O O . ALA A 1 90 ? 7.839 17.812 -20.572 1.00 57.41 90 ALA A O 1
ATOM 640 N N . ALA A 1 91 ? 6.594 19.533 -21.261 1.00 56.28 91 ALA A N 1
ATOM 641 C CA . ALA A 1 91 ? 6.461 20.155 -19.945 1.00 56.28 91 ALA A CA 1
ATOM 642 C C . ALA A 1 91 ? 5.561 19.321 -19.025 1.00 56.28 91 ALA A C 1
ATOM 644 O O . ALA A 1 91 ? 5.953 19.026 -17.904 1.00 56.28 91 ALA A O 1
ATOM 645 N N . ILE A 1 92 ? 4.418 18.838 -19.514 1.00 55.97 92 ILE A N 1
ATOM 646 C CA . ILE A 1 92 ? 3.506 17.967 -18.758 1.00 55.97 92 ILE A CA 1
ATOM 647 C C . ILE A 1 92 ? 4.179 16.627 -18.428 1.00 55.97 92 ILE A C 1
ATOM 649 O O . ILE A 1 92 ? 4.147 16.185 -17.279 1.00 55.97 92 ILE A O 1
ATOM 653 N N . ALA A 1 93 ? 4.852 16.003 -19.398 1.00 57.00 93 ALA A N 1
ATOM 654 C CA . ALA A 1 93 ? 5.568 14.743 -19.199 1.00 57.00 93 ALA A CA 1
ATOM 655 C C . ALA A 1 93 ? 6.778 14.890 -18.264 1.00 57.00 93 ALA A C 1
ATOM 657 O O . ALA A 1 93 ? 7.130 13.943 -17.563 1.00 57.00 93 ALA A O 1
ATOM 658 N N . LYS A 1 94 ? 7.413 16.067 -18.236 1.00 52.12 94 LYS A N 1
ATOM 659 C CA . LYS A 1 94 ? 8.588 16.335 -17.401 1.00 52.12 94 LYS A CA 1
ATOM 660 C C . LYS A 1 94 ? 8.227 16.807 -15.992 1.00 52.12 94 LYS A C 1
ATOM 662 O O . LYS A 1 94 ? 8.962 16.484 -15.065 1.00 52.12 94 LYS A O 1
ATOM 667 N N . GLU A 1 95 ? 7.111 17.514 -15.815 1.00 54.28 95 GLU A N 1
ATOM 668 C CA . GLU A 1 95 ? 6.650 17.983 -14.500 1.00 54.28 95 GLU A CA 1
ATOM 669 C C . GLU A 1 95 ? 5.731 16.986 -13.781 1.00 54.28 95 GLU A C 1
ATOM 671 O O . GLU A 1 95 ? 5.665 17.001 -12.555 1.00 54.28 95 GLU A O 1
ATOM 676 N N . THR A 1 96 ? 5.056 16.075 -14.498 1.00 54.28 96 THR A N 1
ATOM 677 C CA . THR A 1 96 ? 4.097 15.136 -13.883 1.00 54.28 96 THR A CA 1
ATOM 678 C C . THR A 1 96 ? 4.201 13.664 -14.338 1.00 54.28 96 THR A C 1
ATOM 680 O O . THR A 1 96 ? 3.178 13.044 -14.644 1.00 54.28 96 THR A O 1
ATOM 683 N N . PRO A 1 97 ? 5.392 13.019 -14.300 1.00 52.81 97 PRO A N 1
ATOM 684 C CA . PRO A 1 97 ? 5.527 11.588 -14.619 1.00 52.81 97 PRO A CA 1
ATOM 685 C C . PRO A 1 97 ? 4.589 10.696 -13.790 1.00 52.81 97 PRO A C 1
ATOM 687 O O . PRO A 1 97 ? 4.020 9.730 -14.289 1.00 52.81 97 PRO A O 1
ATOM 690 N N . TRP A 1 98 ? 4.375 11.056 -12.522 1.00 54.22 98 TRP A N 1
ATOM 691 C CA . TRP A 1 98 ? 3.526 10.306 -11.598 1.00 54.22 98 TRP A CA 1
ATOM 692 C C . TRP A 1 98 ? 2.035 10.400 -11.925 1.00 54.22 98 TRP A C 1
ATOM 694 O O . TRP A 1 98 ? 1.323 9.434 -11.684 1.00 54.22 98 TRP A O 1
ATOM 704 N N . ILE A 1 99 ? 1.557 11.506 -12.507 1.00 58.62 99 ILE A N 1
ATOM 705 C CA . ILE A 1 99 ? 0.149 11.645 -12.923 1.00 58.62 99 ILE A CA 1
ATOM 706 C C . ILE A 1 99 ? -0.103 10.834 -14.190 1.00 58.62 99 ILE A C 1
ATOM 708 O O . ILE A 1 99 ? -1.154 10.218 -14.311 1.00 58.62 99 ILE A O 1
ATOM 712 N N . ALA A 1 100 ? 0.869 10.765 -15.102 1.00 57.44 100 ALA A N 1
ATOM 713 C CA . ALA A 1 100 ? 0.779 9.880 -16.257 1.00 57.44 100 ALA A CA 1
ATOM 714 C C . ALA A 1 100 ? 0.740 8.402 -15.828 1.00 57.44 100 ALA A C 1
ATOM 716 O O . ALA A 1 100 ? -0.076 7.639 -16.337 1.00 57.44 100 ALA A O 1
ATOM 717 N N . ILE A 1 101 ? 1.555 8.010 -14.842 1.00 60.84 101 ILE A N 1
ATOM 718 C CA . ILE A 1 101 ? 1.568 6.642 -14.300 1.00 60.84 101 ILE A CA 1
ATOM 719 C C . ILE A 1 101 ? 0.286 6.343 -13.504 1.00 60.84 101 ILE A C 1
ATOM 721 O O . ILE A 1 101 ? -0.342 5.310 -13.721 1.00 60.84 101 ILE A O 1
ATOM 725 N N . ALA A 1 102 ? -0.145 7.247 -12.622 1.00 59.69 102 ALA A N 1
ATOM 726 C CA . ALA A 1 102 ? -1.371 7.091 -11.837 1.00 59.69 102 ALA A CA 1
ATOM 727 C C . ALA A 1 102 ? -2.631 7.144 -12.715 1.00 59.69 102 ALA A C 1
ATOM 729 O O . ALA A 1 102 ? -3.570 6.384 -12.495 1.00 59.69 102 ALA A O 1
ATOM 730 N N . GLY A 1 103 ? -2.635 7.996 -13.741 1.00 59.06 103 GLY A N 1
ATOM 731 C CA . GLY A 1 103 ? -3.689 8.097 -14.744 1.00 59.06 103 GLY A CA 1
ATOM 732 C C . GLY A 1 103 ? -3.768 6.843 -15.607 1.00 59.06 103 GLY A C 1
ATOM 733 O O . GLY A 1 103 ? -4.851 6.293 -15.764 1.00 59.06 103 GLY A O 1
ATOM 734 N N . ALA A 1 104 ? -2.634 6.324 -16.084 1.00 65.31 104 ALA A N 1
ATOM 735 C CA . ALA A 1 104 ? -2.591 5.047 -16.795 1.00 65.31 104 ALA A CA 1
ATOM 736 C C . ALA A 1 104 ? -3.063 3.882 -15.906 1.00 65.31 104 ALA A C 1
ATOM 738 O O . ALA A 1 104 ? -3.810 3.023 -16.369 1.00 65.31 104 ALA A O 1
ATOM 739 N N . GLY A 1 105 ? -2.701 3.885 -14.617 1.00 66.25 105 GLY A N 1
ATOM 740 C CA . GLY A 1 105 ? -3.191 2.915 -13.637 1.00 66.25 105 GLY A CA 1
ATOM 741 C C . GLY A 1 105 ? -4.705 2.996 -13.417 1.00 66.25 105 GLY A C 1
ATOM 742 O O . GLY A 1 105 ? -5.386 1.974 -13.457 1.00 66.25 105 GLY A O 1
ATOM 743 N N . LEU A 1 106 ? -5.257 4.201 -13.245 1.00 64.94 106 LEU A N 1
ATOM 744 C CA . LEU A 1 106 ? -6.700 4.420 -13.084 1.00 64.94 106 LEU A CA 1
ATOM 745 C C . LEU A 1 106 ? -7.493 4.055 -14.342 1.00 64.94 106 LEU A C 1
ATOM 747 O O . LEU A 1 106 ? -8.560 3.455 -14.233 1.00 64.94 106 LEU A O 1
ATOM 751 N N . VAL A 1 107 ? -6.967 4.370 -15.526 1.00 74.31 107 VAL A N 1
ATOM 752 C CA . VAL A 1 107 ? -7.580 3.997 -16.808 1.00 74.31 107 VAL A CA 1
ATOM 753 C C . VAL A 1 107 ? -7.575 2.477 -16.987 1.00 74.31 107 VAL A C 1
ATOM 755 O O . VAL A 1 107 ? -8.605 1.914 -17.348 1.00 74.31 107 VAL A O 1
ATOM 758 N N . ALA A 1 108 ? -6.480 1.793 -16.642 1.00 66.00 108 ALA A N 1
ATOM 759 C CA . ALA A 1 108 ? -6.416 0.332 -16.686 1.00 66.00 108 ALA A CA 1
ATOM 760 C C . ALA A 1 108 ? -7.415 -0.328 -15.716 1.00 66.00 108 ALA A C 1
ATOM 762 O O . ALA A 1 108 ? -8.101 -1.285 -16.076 1.00 66.00 108 ALA A O 1
ATOM 763 N N . VAL A 1 109 ? -7.559 0.205 -14.496 1.00 70.69 109 VAL A N 1
ATOM 764 C CA . VAL A 1 109 ? -8.564 -0.274 -13.530 1.00 70.69 109 VAL A CA 1
ATOM 765 C C . VAL A 1 109 ? -9.987 -0.026 -14.043 1.00 70.69 109 VAL A C 1
ATOM 767 O O . VAL A 1 109 ? -10.846 -0.904 -13.923 1.00 70.69 109 VAL A O 1
ATOM 770 N N . ALA A 1 110 ? -10.242 1.132 -14.655 1.00 70.00 110 ALA A N 1
ATOM 771 C CA . ALA A 1 110 ? -11.539 1.459 -15.238 1.00 70.00 110 ALA A CA 1
ATOM 772 C C . ALA A 1 110 ? -11.898 0.530 -16.410 1.00 70.00 110 ALA A C 1
ATOM 774 O O . ALA A 1 110 ? -13.034 0.059 -16.475 1.00 70.00 110 ALA A O 1
ATOM 775 N N . GLU A 1 111 ? -10.946 0.203 -17.291 1.00 72.62 111 GLU A N 1
ATOM 776 C CA . GLU A 1 111 ? -11.153 -0.763 -18.379 1.00 72.62 111 GLU A CA 1
ATOM 777 C C . GLU A 1 111 ? -11.480 -2.164 -17.856 1.00 72.62 111 GLU A C 1
ATOM 779 O O . GLU A 1 111 ? -12.421 -2.791 -18.341 1.00 72.62 111 GLU A O 1
ATOM 784 N N . ILE A 1 112 ? -10.769 -2.644 -16.830 1.00 76.25 112 ILE A N 1
ATOM 785 C CA . ILE A 1 112 ? -11.034 -3.955 -16.216 1.00 76.25 112 ILE A CA 1
ATOM 786 C C . ILE A 1 112 ? -12.436 -3.986 -15.585 1.00 76.25 112 ILE A C 1
ATOM 788 O O . ILE A 1 112 ? -13.182 -4.959 -15.751 1.00 76.25 112 ILE A O 1
ATOM 792 N N . PHE A 1 113 ? -12.838 -2.908 -14.907 1.00 75.38 113 PHE A N 1
ATOM 793 C CA . PHE A 1 113 ? -14.166 -2.789 -14.303 1.00 75.38 113 PHE A CA 1
ATOM 794 C C . PHE A 1 113 ? -15.289 -2.741 -15.358 1.00 75.38 113 PHE A C 1
ATOM 796 O O . PHE A 1 113 ? -16.306 -3.428 -15.222 1.00 75.38 113 PHE A O 1
ATOM 803 N N . LEU A 1 114 ? -15.090 -1.995 -16.450 1.00 71.75 114 LEU A N 1
ATOM 804 C CA . LEU A 1 114 ? -16.025 -1.915 -17.581 1.00 71.75 114 LEU A CA 1
ATOM 805 C C . LEU A 1 114 ? -16.121 -3.233 -18.364 1.00 71.75 114 LEU A C 1
ATOM 807 O O . LEU A 1 114 ? -17.225 -3.670 -18.690 1.00 71.75 114 LEU A O 1
ATOM 811 N N . ALA A 1 115 ? -15.001 -3.908 -18.625 1.00 70.81 115 ALA A N 1
ATOM 812 C CA . ALA A 1 115 ? -14.974 -5.195 -19.322 1.00 70.81 115 ALA A CA 1
ATOM 813 C C . ALA A 1 115 ? -15.677 -6.306 -18.524 1.00 70.81 115 ALA A C 1
ATOM 815 O O . ALA A 1 115 ? -16.338 -7.169 -19.105 1.00 70.81 115 ALA A O 1
ATOM 816 N N . THR A 1 116 ? -15.597 -6.251 -17.193 1.00 64.56 116 THR A N 1
ATOM 817 C CA . THR A 1 116 ? -16.286 -7.191 -16.295 1.00 64.56 116 THR A CA 1
ATOM 818 C C . THR A 1 116 ? -17.805 -6.983 -16.312 1.00 64.56 116 THR A C 1
ATOM 820 O O . THR A 1 116 ? -18.564 -7.949 -16.283 1.00 64.56 116 THR A O 1
ATOM 823 N N . ARG A 1 117 ? -18.270 -5.731 -16.429 1.00 56.88 117 ARG A N 1
ATOM 824 C CA . ARG A 1 117 ? -19.700 -5.385 -16.543 1.00 56.88 117 ARG A CA 1
ATOM 825 C C . ARG A 1 117 ? -20.312 -5.724 -17.903 1.00 56.88 117 ARG A C 1
ATOM 827 O O . ARG A 1 117 ? -21.517 -5.910 -17.969 1.00 56.88 117 ARG A O 1
ATOM 834 N N . ARG A 1 118 ? -19.506 -5.798 -18.967 1.00 54.62 118 ARG A N 1
ATOM 835 C CA . ARG A 1 118 ? -19.964 -6.077 -20.342 1.00 54.62 118 ARG A CA 1
ATOM 836 C C . ARG A 1 118 ? -20.162 -7.568 -20.648 1.00 54.62 118 ARG A C 1
ATOM 838 O O . ARG A 1 118 ? -20.679 -7.897 -21.708 1.00 54.62 118 ARG A O 1
ATOM 845 N N . LYS A 1 119 ? -19.702 -8.457 -19.759 1.00 49.97 119 LYS A N 1
ATOM 846 C CA . LYS A 1 119 ? -19.845 -9.923 -19.864 1.00 49.97 119 LYS A CA 1
ATOM 847 C C . LYS A 1 119 ? -21.027 -10.490 -19.060 1.00 49.97 119 LYS A C 1
ATOM 849 O O . LYS A 1 119 ? -21.174 -11.708 -19.005 1.00 49.97 119 LYS A O 1
ATOM 854 N N . LYS A 1 120 ? -21.830 -9.634 -18.427 1.00 43.81 120 LYS A N 1
ATOM 855 C CA . LYS A 1 120 ? -23.107 -9.982 -17.793 1.00 43.81 120 LYS A CA 1
ATOM 856 C C . LYS A 1 120 ? -24.243 -9.436 -18.643 1.00 43.81 120 LYS A C 1
ATOM 858 O O . LYS A 1 120 ? -25.290 -10.109 -18.673 1.00 43.81 120 LYS A O 1
#